Protein AF-0000000080180649 (afdb_homodimer)

Foldseek 3Di:
DWDWDDDDDFIWIWAADPQLWIWIDTVPDIDTGGNVRVVVVCVVCVVVVVVVVVVVVPPVVVPPPVVVPD/DWDWDDDDDFIWIWAADPQLWIWIDTVPDIDTGGNVRVVVVCVVCVVVVVVVVVVVVPPVPVPCPVVPPD

Sequence (140 aa):
MTTTIQINGAPIYVLDRDNGGVLIMQGSSHVRLSAAEVGALVSALSPRTRTNARILRYPQTKEINELESYMTTTIQINGAPIYVLDRDNGGVLIMQGSSHVRLSAAEVGALVSALSPRTRTNARILRYPQTKEINELESY

pLDDT: mean 77.79, std 24.89, range [27.41, 98.31]

Secondary structure (DSSP, 8-state):
-EEEE-SSSS-EEEEE-TTS-EEEEETTEEEEE-HHHHHHHHHHHHHHHHHHHHHHHS-S-----GGGG-/-EEEE-SSSS-EEEEE-TTS-EEEEETTEEEEE-HHHHHHHHHHHHHHHHHHHHHHHS-S-----TTTT-

Organism: NCBI:txid722731

Solvent-accessible surface area (backbone atoms only — not comparable to full-atom values): 8080 Å² total; per-residue (Å²): 102,76,47,79,49,70,87,68,85,71,52,33,39,38,33,58,39,96,79,56,16,37,38,40,34,34,85,93,22,48,42,83,32,48,35,70,47,48,40,52,49,40,65,70,46,51,71,51,34,53,55,43,51,54,51,64,66,56,60,82,67,76,67,75,68,62,68,68,71,112,103,76,48,79,49,68,87,68,83,69,52,34,39,40,34,58,41,95,78,55,16,37,40,40,34,34,86,93,23,47,42,82,33,50,35,70,46,48,39,53,48,40,62,70,46,52,69,51,34,52,54,42,51,53,49,64,67,57,60,80,69,80,62,72,63,67,64,68,72,111

Nearest PDB structures (foldseek):
  6ap4-assembly5_I  TM=7.515E-01  e=1.714E+00  Acinetobacter baumannii
  6ap4-assembly1_A  TM=7.663E-01  e=1.820E+00  Acinetobacter baumannii
  6ap4-assembly2_C  TM=7.738E-01  e=1.820E+00  Acinetobacter baumannii
  6ap4-assembly3_F  TM=7.682E-01  e=1.933E+00  Acinetobacter baumannii
  6ap4-assembly4_G  TM=7.651E-01  e=3.129E+00  Acinetobacter baumannii

Radius of gyration: 20.43 Å; Cα contacts (8 Å, |Δi|>4): 210; chains: 2; bounding box: 26×91×45 Å

Structure (mmCIF, N/CA/C/O backbone):
data_AF-0000000080180649-model_v1
#
loop_
_entity.id
_entity.type
_entity.pdbx_description
1 polymer 'Uncharacterized protein'
#
loop_
_atom_site.group_PDB
_atom_site.id
_atom_site.type_symbol
_atom_site.label_atom_id
_atom_site.label_alt_id
_atom_site.label_comp_id
_atom_site.label_asym_id
_atom_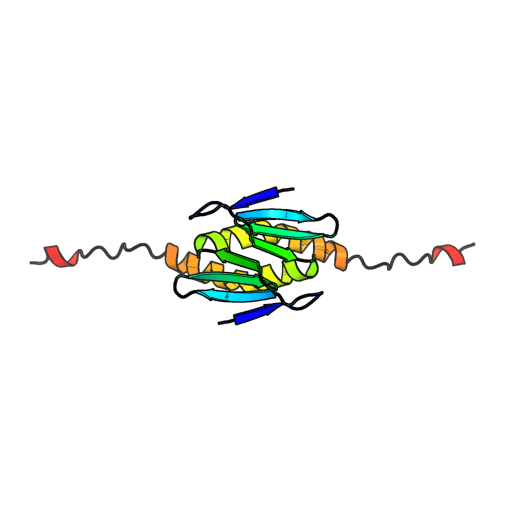site.label_entity_id
_atom_site.label_seq_id
_atom_site.pdbx_PDB_ins_code
_atom_site.Cartn_x
_atom_site.Cartn_y
_atom_site.Cartn_z
_atom_site.occupancy
_atom_site.B_iso_or_equiv
_atom_site.auth_seq_id
_atom_site.auth_comp_id
_atom_site.auth_asym_id
_atom_site.auth_atom_id
_atom_site.pdbx_PDB_model_num
ATOM 1 N N . MET A 1 1 ? -10.078 -11.727 3.416 1 86.69 1 MET A N 1
ATOM 2 C CA . MET A 1 1 ? -10.297 -10.75 4.48 1 86.69 1 MET A CA 1
ATOM 3 C C . MET A 1 1 ? -10.109 -9.328 3.965 1 86.69 1 MET A C 1
ATOM 5 O O . MET A 1 1 ? -9.273 -9.086 3.09 1 86.69 1 MET A O 1
ATOM 9 N N . THR A 1 2 ? -10.953 -8.391 4.383 1 94.19 2 THR A N 1
ATOM 10 C CA . THR A 1 2 ? -10.898 -6.996 3.955 1 94.19 2 THR A CA 1
ATOM 11 C C . THR A 1 2 ? -10.602 -6.078 5.137 1 94.19 2 THR A C 1
ATOM 13 O O . THR A 1 2 ? -11.219 -6.199 6.195 1 94.19 2 THR A O 1
ATOM 16 N N . THR A 1 3 ? -9.602 -5.258 5.078 1 96.31 3 THR A N 1
ATOM 17 C CA . THR A 1 3 ? -9.266 -4.215 6.043 1 96.31 3 THR A CA 1
ATOM 18 C C . THR A 1 3 ? -9.609 -2.834 5.488 1 96.31 3 THR A C 1
ATOM 20 O O . THR A 1 3 ? -9.336 -2.543 4.324 1 96.31 3 THR A O 1
ATOM 23 N N . THR A 1 4 ? -10.25 -1.956 6.285 1 97.31 4 THR A N 1
ATOM 24 C CA . THR A 1 4 ? -10.594 -0.6 5.875 1 97.31 4 THR A CA 1
ATOM 25 C C . THR A 1 4 ? -9.734 0.424 6.609 1 97.31 4 THR A C 1
ATOM 27 O O . THR A 1 4 ? -9.625 0.384 7.836 1 97.31 4 THR A O 1
ATOM 30 N N . ILE A 1 5 ? -9.07 1.247 5.883 1 95.81 5 ILE A N 1
ATOM 31 C CA . ILE A 1 5 ? -8.305 2.373 6.41 1 95.81 5 ILE A CA 1
ATOM 32 C C . ILE A 1 5 ? -9.031 3.68 6.098 1 95.81 5 ILE A C 1
ATOM 34 O O . ILE A 1 5 ? -9.195 4.047 4.93 1 95.81 5 ILE A O 1
ATOM 38 N N . GLN A 1 6 ? -9.562 4.254 7.047 1 94.31 6 GLN A N 1
ATOM 39 C CA . GLN A 1 6 ? -10.219 5.547 6.867 1 94.31 6 GLN A CA 1
ATOM 40 C C . GLN A 1 6 ? -9.75 6.551 7.918 1 94.31 6 GLN A C 1
ATOM 42 O O . GLN A 1 6 ? -10.203 6.516 9.062 1 94.31 6 GLN A O 1
ATOM 47 N N . ILE A 1 7 ? -8.836 7.344 7.621 1 88.5 7 ILE A N 1
ATOM 48 C CA . ILE A 1 7 ? -8.305 8.359 8.523 1 88.5 7 ILE A CA 1
ATOM 49 C C . ILE A 1 7 ? -8.672 9.75 8.008 1 88.5 7 ILE A C 1
ATOM 51 O O . ILE A 1 7 ? -9.227 10.57 8.742 1 88.5 7 ILE A O 1
ATOM 55 N N . ASN A 1 8 ? -8.297 9.961 6.664 1 78.88 8 ASN A N 1
ATOM 56 C CA . ASN A 1 8 ? -8.633 11.211 5.992 1 78.88 8 ASN A CA 1
ATOM 57 C C . ASN A 1 8 ? -9.211 10.961 4.602 1 78.88 8 ASN A C 1
ATOM 59 O O . ASN A 1 8 ? -8.695 10.133 3.848 1 78.88 8 ASN A O 1
ATOM 63 N N . GLY A 1 9 ? -10.266 11.57 4.359 1 84.88 9 GLY A N 1
ATOM 64 C CA . GLY A 1 9 ? -10.758 11.516 2.992 1 84.88 9 GLY A CA 1
ATOM 65 C C . GLY A 1 9 ? -11.453 10.211 2.656 1 84.88 9 GLY A C 1
ATOM 66 O O . GLY A 1 9 ? -12.172 9.648 3.484 1 84.88 9 GLY A O 1
ATOM 67 N N . ALA A 1 10 ? -11.258 9.68 1.456 1 91.31 10 ALA A N 1
ATOM 68 C CA . ALA A 1 10 ? -11.891 8.477 0.928 1 91.31 10 ALA A CA 1
ATOM 69 C C . ALA A 1 10 ? -11.336 7.223 1.594 1 91.31 10 ALA A C 1
ATOM 71 O O . ALA A 1 10 ? -10.125 7.129 1.84 1 91.31 10 ALA A O 1
ATOM 72 N N . PRO A 1 11 ? -12.211 6.352 1.945 1 96.75 11 PRO A N 1
ATOM 73 C CA . PRO A 1 11 ? -11.727 5.102 2.527 1 96.75 11 PRO A CA 1
ATOM 74 C C . PRO A 1 11 ? -10.805 4.332 1.583 1 96.75 11 PRO A C 1
ATOM 76 O O . PRO A 1 11 ? -10.984 4.375 0.364 1 96.75 11 PRO A O 1
ATOM 79 N N . ILE A 1 12 ? -9.781 3.686 2.16 1 97.5 12 ILE A N 1
ATOM 80 C CA . ILE A 1 12 ? -8.898 2.75 1.475 1 97.5 12 ILE A CA 1
ATOM 81 C C . ILE A 1 12 ? -9.203 1.324 1.923 1 97.5 12 ILE A C 1
ATOM 83 O O . ILE A 1 12 ? -9.242 1.039 3.123 1 97.5 12 ILE A O 1
ATOM 87 N N . TYR A 1 13 ? -9.477 0.429 0.951 1 98 13 TYR A N 1
ATOM 88 C CA . TYR A 1 13 ? -9.75 -0.973 1.241 1 98 13 TYR A CA 1
ATOM 89 C C . TYR A 1 13 ? -8.562 -1.853 0.871 1 98 13 TYR A C 1
ATOM 91 O O . TYR A 1 13 ? -7.98 -1.697 -0.204 1 98 13 TYR A O 1
ATOM 99 N N . VAL A 1 14 ? -8.25 -2.705 1.789 1 98 14 VAL A N 1
ATOM 100 C CA . VAL A 1 14 ? -7.223 -3.715 1.561 1 98 14 VAL A CA 1
ATOM 101 C C . VAL A 1 14 ? -7.855 -5.105 1.55 1 98 14 VAL A C 1
ATOM 103 O O . VAL A 1 14 ? -8.391 -5.559 2.564 1 98 14 VAL A O 1
ATOM 106 N N . LEU A 1 15 ? -7.82 -5.758 0.39 1 97.44 15 LEU A N 1
ATOM 107 C CA . LEU A 1 15 ? -8.453 -7.062 0.222 1 97.44 15 LEU A CA 1
ATOM 108 C C . LEU A 1 15 ? -7.402 -8.148 0.017 1 97.44 15 LEU A C 1
ATOM 110 O O . LEU A 1 15 ? -6.523 -8.016 -0.838 1 97.44 15 LEU A O 1
ATOM 114 N N . ASP A 1 16 ? -7.531 -9.234 0.737 1 94.56 16 ASP A N 1
ATOM 115 C CA . ASP A 1 16 ? -6.66 -10.383 0.521 1 94.56 16 ASP A CA 1
ATOM 116 C C . ASP A 1 16 ? -7.055 -11.141 -0.744 1 94.56 16 ASP A C 1
ATOM 118 O O . ASP A 1 16 ? -8.242 -11.32 -1.021 1 94.56 16 ASP A O 1
ATOM 122 N N . ARG A 1 17 ? -6.027 -11.516 -1.402 1 92.75 17 ARG A N 1
ATOM 123 C CA . ARG A 1 17 ? -6.25 -12.398 -2.539 1 92.75 17 ARG A CA 1
ATOM 124 C C . ARG A 1 17 ? -5.816 -13.828 -2.215 1 92.75 17 ARG A C 1
ATOM 126 O O . ARG A 1 17 ? -4.992 -14.039 -1.322 1 92.75 17 ARG A O 1
ATOM 133 N N . ASP A 1 18 ? -6.34 -14.805 -2.842 1 87.31 18 ASP A N 1
ATOM 134 C CA . ASP A 1 18 ? -6.133 -16.219 -2.549 1 87.31 18 ASP A CA 1
ATOM 135 C C . ASP A 1 18 ? -4.672 -16.609 -2.74 1 87.31 18 ASP A C 1
ATOM 137 O O . ASP A 1 18 ? -4.18 -17.531 -2.084 1 87.31 18 ASP A O 1
ATOM 141 N N . ASN A 1 19 ? -3.916 -15.914 -3.551 1 86.75 19 ASN A N 1
ATOM 142 C CA . ASN A 1 19 ? -2.537 -16.266 -3.883 1 86.75 19 ASN A CA 1
ATOM 143 C C . ASN A 1 19 ? -1.542 -15.492 -3.014 1 86.75 19 ASN A C 1
ATOM 145 O O . ASN A 1 19 ? -0.371 -15.367 -3.373 1 86.75 19 ASN A O 1
ATOM 149 N N . GLY A 1 20 ? -2.008 -14.859 -1.858 1 89.88 20 GLY A N 1
ATOM 150 C CA . GLY A 1 20 ? -1.123 -14.125 -0.967 1 89.88 20 GLY A CA 1
ATOM 151 C C . GLY A 1 20 ? -0.946 -12.672 -1.367 1 89.88 20 GLY A C 1
ATOM 152 O O . GLY A 1 20 ? -0.297 -11.898 -0.656 1 89.88 20 GLY A O 1
ATOM 153 N N . GLY A 1 21 ? -1.592 -12.359 -2.531 1 94.25 21 GLY A N 1
ATOM 154 C CA . GLY A 1 21 ? -1.569 -10.977 -2.975 1 94.25 21 GLY A CA 1
ATOM 155 C C . GLY A 1 21 ? -2.602 -10.109 -2.279 1 94.25 21 GLY A C 1
ATOM 156 O O . GLY A 1 21 ? -3.293 -10.57 -1.368 1 94.25 21 GLY A O 1
ATOM 157 N N . VAL A 1 22 ? -2.604 -8.914 -2.65 1 96.31 22 VAL A N 1
ATOM 158 C CA . VAL A 1 22 ? -3.521 -7.949 -2.053 1 96.31 22 VAL A CA 1
ATOM 159 C C . VAL A 1 22 ? -4.047 -7.004 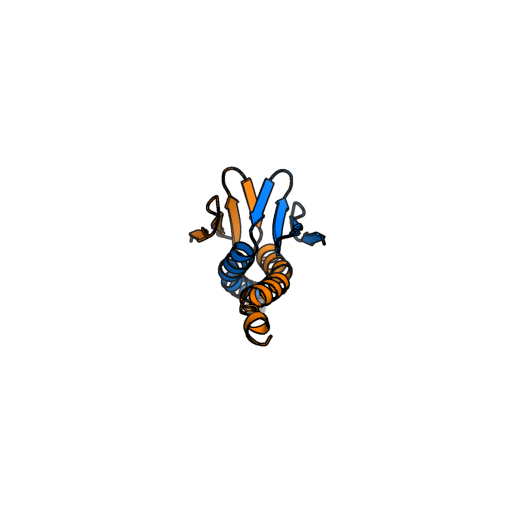-3.129 1 96.31 22 VAL A C 1
ATOM 161 O O . VAL A 1 22 ? -3.346 -6.707 -4.102 1 96.31 22 VAL A O 1
ATOM 164 N N . LEU A 1 23 ? -5.266 -6.656 -3.01 1 97.56 23 LEU A N 1
ATOM 165 C CA . LEU A 1 23 ? -5.855 -5.559 -3.766 1 97.56 23 LEU A CA 1
ATOM 166 C C . LEU A 1 23 ? -6.059 -4.336 -2.879 1 97.56 23 LEU A C 1
ATOM 168 O O . LEU A 1 23 ? -6.645 -4.438 -1.798 1 97.56 23 LEU A O 1
ATOM 172 N N . ILE A 1 24 ? -5.469 -3.197 -3.219 1 98.31 24 ILE A N 1
ATOM 173 C CA . ILE A 1 24 ? -5.691 -1.933 -2.527 1 98.31 24 ILE A CA 1
ATOM 174 C C . ILE A 1 24 ? -6.609 -1.041 -3.359 1 98.31 24 ILE A C 1
ATOM 176 O O . ILE A 1 24 ? -6.312 -0.743 -4.52 1 98.31 24 ILE A O 1
ATOM 180 N N . MET A 1 25 ? -7.695 -0.617 -2.785 1 98.19 25 MET A N 1
ATOM 181 C CA . MET A 1 25 ? -8.695 0.147 -3.525 1 98.19 25 MET A CA 1
ATOM 182 C C . MET A 1 25 ? -8.969 1.486 -2.848 1 98.19 25 MET A C 1
ATOM 184 O O . MET A 1 25 ? -9.047 1.562 -1.621 1 98.19 25 MET A O 1
ATOM 188 N N . GLN A 1 26 ? -9.109 2.49 -3.621 1 97.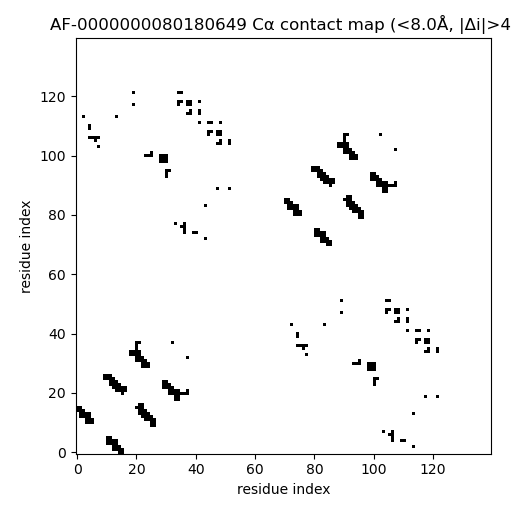25 26 GLN A N 1
ATOM 189 C CA . GLN A 1 26 ? -9.562 3.816 -3.211 1 97.25 26 GLN A CA 1
ATOM 190 C C . GLN A 1 26 ? -10.477 4.438 -4.266 1 97.25 26 GLN A C 1
ATOM 192 O O . GLN A 1 26 ? -10.031 4.766 -5.367 1 97.25 26 GLN A O 1
ATOM 197 N N . GLY A 1 27 ? -11.82 4.582 -3.875 1 95.5 27 GLY A N 1
ATOM 198 C CA . GLY A 1 27 ? -12.75 4.973 -4.918 1 95.5 27 GLY A CA 1
ATOM 199 C C . GLY A 1 27 ? -12.75 4.027 -6.105 1 95.5 27 GLY A C 1
ATOM 200 O O . GLY A 1 27 ? -12.922 2.816 -5.941 1 95.5 27 GLY A O 1
ATOM 201 N N . SER A 1 28 ? -12.516 4.512 -7.285 1 95.38 28 SER A N 1
ATOM 202 C CA . SER A 1 28 ? -12.5 3.707 -8.5 1 95.38 28 SER A CA 1
ATOM 203 C C . SER A 1 28 ? -11.094 3.219 -8.828 1 95.38 28 SER A C 1
ATOM 205 O O . 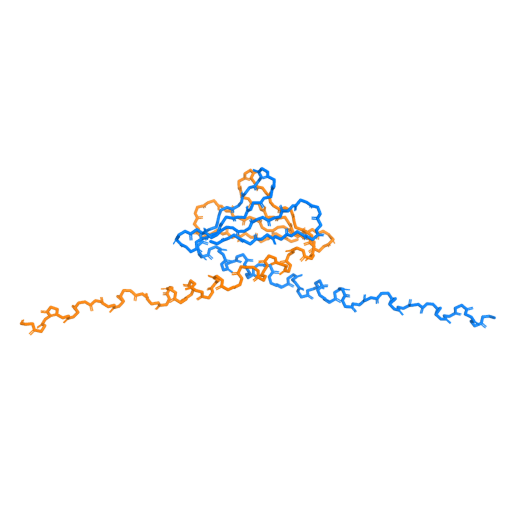SER A 1 28 ? -10.914 2.406 -9.742 1 95.38 28 SER A O 1
ATOM 207 N N . SER A 1 29 ? -10.07 3.602 -8.102 1 97.31 29 SER A N 1
ATOM 208 C CA . SER A 1 29 ? -8.68 3.225 -8.344 1 97.31 29 SER A CA 1
ATOM 209 C C . SER A 1 29 ? -8.289 1.997 -7.527 1 97.31 29 SER A C 1
ATOM 211 O O . SER A 1 29 ? -8.789 1.803 -6.414 1 97.31 29 SER A O 1
ATOM 213 N N . HIS A 1 30 ? -7.438 1.179 -8.125 1 97.12 30 HIS A N 1
ATOM 214 C CA . HIS A 1 30 ? -6.973 0.007 -7.395 1 97.12 30 HIS A CA 1
ATOM 215 C C . HIS A 1 30 ? -5.551 -0.368 -7.797 1 97.12 30 HIS A C 1
ATOM 217 O O . HIS A 1 30 ? -5.141 -0.122 -8.938 1 97.12 30 HIS A O 1
ATOM 223 N N . VAL A 1 31 ? -4.797 -0.909 -6.918 1 97.62 31 VAL A N 1
ATOM 224 C CA . VAL A 1 31 ? -3.463 -1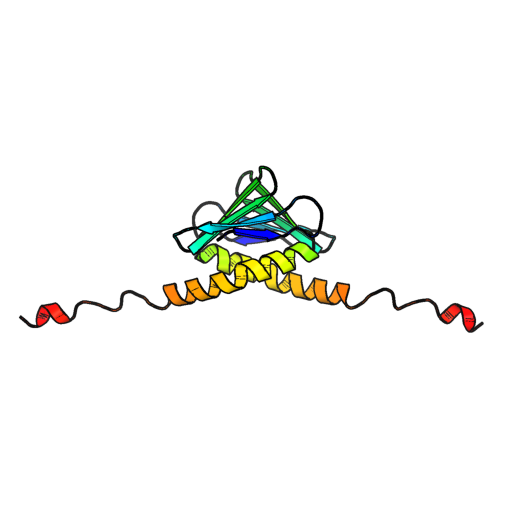.476 -7.098 1 97.62 31 VAL A CA 1
ATOM 225 C C . VAL A 1 31 ? -3.469 -2.949 -6.699 1 97.62 31 VAL A C 1
ATOM 227 O O . VAL A 1 31 ? -3.904 -3.299 -5.598 1 97.62 31 VAL A O 1
ATOM 230 N N . ARG A 1 32 ? -3.092 -3.771 -7.711 1 96.69 32 ARG A N 1
ATOM 231 C CA . ARG A 1 32 ? -3.049 -5.211 -7.477 1 96.69 32 ARG A CA 1
ATOM 232 C C . ARG A 1 32 ? -1.624 -5.676 -7.191 1 96.69 32 ARG A C 1
ATOM 234 O O . ARG A 1 32 ? -0.719 -5.449 -7.996 1 96.69 32 ARG A O 1
ATOM 241 N N . LEU A 1 33 ? -1.446 -6.332 -6.074 1 95.5 33 LEU A N 1
ATOM 242 C CA . LEU A 1 33 ? -0.121 -6.773 -5.652 1 95.5 33 LEU A CA 1
ATOM 243 C C . LEU A 1 33 ? -0.057 -8.297 -5.562 1 95.5 33 LEU A C 1
ATOM 245 O O . LEU A 1 33 ? -0.973 -8.93 -5.035 1 95.5 33 LEU A O 1
ATOM 249 N N . SER A 1 34 ? 0.977 -8.867 -6.078 1 93.62 34 SER A N 1
ATOM 250 C CA . SER A 1 34 ? 1.33 -10.242 -5.734 1 93.62 34 SER A CA 1
ATOM 251 C C . SER A 1 34 ? 1.874 -10.328 -4.312 1 93.62 34 SER A C 1
ATOM 253 O O . SER A 1 34 ? 2.162 -9.312 -3.686 1 93.62 34 SER A O 1
ATOM 255 N N . ALA A 1 35 ? 2.008 -11.508 -3.799 1 92.12 35 ALA A N 1
ATOM 256 C CA . ALA A 1 35 ? 2.549 -11.727 -2.459 1 92.12 35 ALA A CA 1
ATOM 257 C C . ALA A 1 35 ? 3.93 -11.094 -2.316 1 92.12 35 ALA A C 1
ATOM 259 O O . ALA A 1 35 ? 4.23 -10.461 -1.301 1 92.12 35 ALA A O 1
ATOM 260 N N . ALA A 1 36 ? 4.738 -11.242 -3.359 1 92.19 36 ALA A N 1
ATOM 261 C CA . ALA A 1 36 ? 6.094 -10.695 -3.338 1 92.19 36 ALA A CA 1
ATOM 262 C C . ALA A 1 36 ? 6.066 -9.172 -3.361 1 92.19 36 ALA A C 1
ATOM 264 O O . ALA A 1 36 ? 6.871 -8.523 -2.688 1 92.19 36 ALA A O 1
ATOM 265 N N . GLU A 1 37 ? 5.156 -8.648 -4.055 1 94.12 37 GLU A N 1
ATOM 266 C CA . GLU A 1 37 ? 5.047 -7.195 -4.176 1 94.12 37 GLU A CA 1
ATOM 267 C C . GLU A 1 37 ? 4.527 -6.57 -2.885 1 94.12 37 GLU A C 1
ATOM 269 O O . GLU A 1 37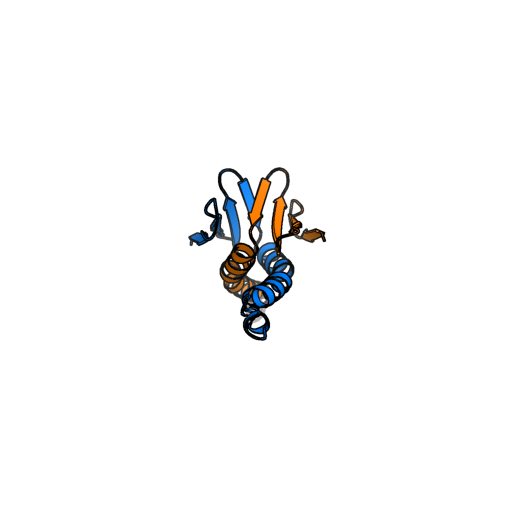 ? 4.867 -5.43 -2.561 1 94.12 37 GLU A O 1
ATOM 274 N N . VAL A 1 38 ? 3.701 -7.352 -2.109 1 95 38 VAL A N 1
ATOM 275 C CA . VAL A 1 38 ? 3.24 -6.879 -0.809 1 95 38 VAL A CA 1
ATOM 276 C C . VAL A 1 38 ? 4.441 -6.605 0.095 1 95 38 VAL A C 1
ATOM 278 O O . VAL A 1 38 ? 4.547 -5.527 0.686 1 95 38 VAL A O 1
ATOM 281 N N . GLY A 1 39 ? 5.359 -7.5 0.123 1 93.88 39 GLY A N 1
ATOM 282 C CA . GLY A 1 39 ? 6.555 -7.312 0.931 1 93.88 39 GLY A CA 1
ATOM 283 C C . GLY A 1 39 ? 7.41 -6.148 0.474 1 93.88 39 GLY A C 1
ATOM 284 O O . GLY A 1 39 ? 7.922 -5.383 1.297 1 93.88 39 GLY A O 1
ATOM 285 N N . ALA A 1 40 ? 7.539 -6.02 -0.835 1 95.31 40 ALA A N 1
ATOM 286 C CA . ALA A 1 40 ? 8.328 -4.93 -1.398 1 95.31 40 ALA A CA 1
ATOM 287 C C . ALA A 1 40 ? 7.699 -3.576 -1.088 1 95.31 40 ALA A C 1
ATOM 289 O O . ALA A 1 40 ? 8.406 -2.607 -0.796 1 95.31 40 ALA A O 1
ATOM 290 N N . LEU A 1 41 ? 6.328 -3.518 -1.13 1 96.31 41 LEU A N 1
ATOM 291 C CA . LEU A 1 41 ? 5.641 -2.27 -0.82 1 96.31 41 LEU A CA 1
ATOM 292 C C . LEU A 1 41 ? 5.809 -1.904 0.65 1 96.31 41 LEU A C 1
ATOM 294 O O . LEU A 1 41 ? 6.074 -0.745 0.979 1 96.31 41 LEU A O 1
ATOM 298 N N . VAL A 1 42 ? 5.691 -2.881 1.556 1 95 42 VAL A N 1
ATOM 299 C CA . VAL A 1 42 ? 5.895 -2.641 2.98 1 95 42 VAL A CA 1
ATOM 300 C C . VAL A 1 42 ? 7.309 -2.109 3.217 1 95 42 VAL A C 1
ATOM 302 O O . VAL A 1 42 ? 7.496 -1.137 3.951 1 95 42 VAL A O 1
ATOM 305 N N . SER A 1 43 ? 8.258 -2.658 2.535 1 93.88 43 SER A N 1
ATOM 306 C CA . SER A 1 43 ? 9.641 -2.223 2.672 1 93.88 43 SER A CA 1
ATOM 307 C C . SER A 1 43 ? 9.828 -0.793 2.172 1 93.88 43 SER A C 1
ATOM 309 O O . SER A 1 43 ? 10.609 -0.027 2.736 1 93.88 43 SER A O 1
ATOM 311 N N . ALA A 1 44 ? 9.117 -0.449 1.139 1 95.19 44 ALA A N 1
ATOM 312 C CA . ALA A 1 44 ? 9.227 0.881 0.543 1 95.19 44 ALA A CA 1
ATOM 313 C C . ALA A 1 44 ? 8.562 1.933 1.43 1 95.19 44 ALA A C 1
ATOM 315 O O . ALA A 1 44 ? 9.016 3.08 1.482 1 95.19 44 ALA A O 1
ATOM 316 N N . LEU A 1 45 ? 7.527 1.519 2.184 1 95.19 45 LEU A N 1
ATOM 317 C CA . LEU A 1 45 ? 6.727 2.475 2.938 1 95.19 45 LEU A CA 1
ATOM 318 C C . LEU A 1 45 ? 7.234 2.602 4.371 1 95.19 45 LEU A C 1
ATOM 320 O O . LEU A 1 45 ? 7.078 3.652 4.996 1 95.19 45 LEU A O 1
ATOM 324 N N . SER A 1 46 ? 7.852 1.59 4.898 1 92.69 46 SER A N 1
ATOM 325 C CA . SER A 1 46 ? 8.18 1.478 6.316 1 92.69 46 SER A CA 1
ATOM 326 C C . SER A 1 46 ? 9.047 2.643 6.777 1 92.69 46 SER A C 1
ATOM 328 O O . SER A 1 46 ? 8.805 3.225 7.836 1 92.69 46 SER A O 1
ATOM 330 N N . PRO A 1 47 ? 10.039 3.053 6.031 1 88.31 47 PRO A N 1
ATOM 331 C CA . PRO A 1 47 ? 10.867 4.172 6.488 1 88.31 47 PRO A CA 1
ATOM 332 C C . PRO A 1 47 ? 10.086 5.477 6.602 1 88.31 47 PRO A C 1
ATOM 334 O O . PRO A 1 47 ? 10.492 6.391 7.324 1 88.31 47 PRO A O 1
ATOM 337 N N . ARG A 1 48 ? 8.977 5.531 5.957 1 84.69 48 ARG A N 1
ATOM 338 C CA . ARG A 1 48 ? 8.188 6.758 5.879 1 84.69 48 ARG A CA 1
ATOM 339 C C . ARG A 1 48 ? 7.273 6.898 7.09 1 84.69 48 ARG A C 1
ATOM 341 O O . ARG A 1 48 ? 6.746 7.98 7.355 1 84.69 48 ARG A O 1
ATOM 348 N N . THR A 1 49 ? 7 5.711 7.652 1 82.81 49 THR A N 1
ATOM 349 C CA . THR A 1 49 ? 6.145 5.742 8.828 1 82.81 49 THR A CA 1
ATOM 350 C C . THR A 1 49 ? 6.898 6.305 10.031 1 82.81 49 THR A C 1
ATOM 352 O O . THR A 1 49 ? 6.285 6.785 10.984 1 82.81 49 THR A O 1
ATOM 355 N N . ARG A 1 50 ? 8.094 6.059 10.062 1 66.5 50 ARG A N 1
ATOM 356 C CA . ARG A 1 50 ? 8.93 6.512 11.172 1 66.5 50 ARG A CA 1
ATOM 357 C C . ARG A 1 50 ? 9.094 8.023 11.148 1 66.5 50 ARG A C 1
ATO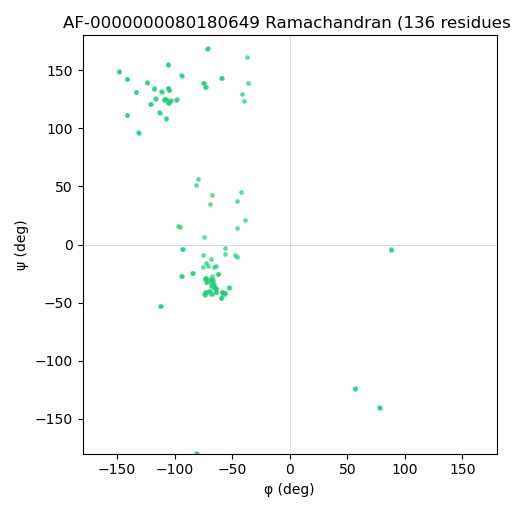M 359 O O . ARG A 1 50 ? 9.109 8.672 12.195 1 66.5 50 ARG A O 1
ATOM 366 N N . THR A 1 51 ? 9.242 8.422 9.953 1 56.44 51 THR A N 1
ATOM 367 C CA . THR A 1 51 ? 9.461 9.867 9.859 1 56.44 51 THR A CA 1
ATOM 368 C C . THR A 1 51 ? 8.227 10.625 10.344 1 56.44 51 THR A C 1
ATOM 370 O O . THR A 1 51 ? 8.352 11.641 11.031 1 56.44 51 THR A O 1
ATOM 373 N N . ASN A 1 52 ? 7.105 10.016 9.961 1 51.81 52 ASN A N 1
ATOM 374 C CA . ASN A 1 52 ? 5.898 10.742 10.344 1 51.81 52 ASN A CA 1
ATOM 375 C C . ASN A 1 52 ? 5.621 10.617 11.844 1 51.81 52 ASN A C 1
ATOM 377 O O . ASN A 1 52 ? 5.086 11.539 12.453 1 51.81 52 ASN A O 1
ATOM 381 N N . ALA A 1 53 ? 5.789 9.406 12.344 1 48.03 53 ALA A N 1
ATOM 382 C CA . ALA A 1 53 ? 5.633 9.297 13.789 1 48.03 53 ALA A CA 1
ATOM 383 C C . ALA A 1 53 ? 6.504 10.312 14.516 1 48.03 53 ALA A C 1
ATOM 385 O O . ALA A 1 53 ? 6.094 10.883 15.531 1 48.03 53 ALA A O 1
ATOM 386 N N . ARG A 1 54 ? 7.613 10.445 13.898 1 46 54 ARG A N 1
ATOM 387 C CA . ARG A 1 54 ? 8.453 11.438 14.57 1 46 54 ARG A CA 1
ATOM 388 C C . ARG A 1 54 ? 7.836 12.828 14.492 1 46 54 ARG A C 1
ATOM 390 O O . ARG A 1 54 ? 7.961 13.617 15.422 1 46 54 ARG A O 1
ATOM 397 N N . ILE A 1 55 ? 7.172 13.008 13.352 1 44.84 55 ILE A N 1
ATOM 398 C CA . ILE A 1 55 ? 6.617 14.352 13.234 1 44.84 55 ILE A CA 1
ATOM 399 C C . ILE A 1 55 ? 5.414 14.5 14.164 1 44.84 55 ILE A C 1
ATOM 401 O O . ILE A 1 55 ? 5.223 15.555 14.773 1 44.84 55 ILE A O 1
ATOM 405 N N . LEU A 1 56 ? 4.609 13.422 14.188 1 45.66 56 LEU A N 1
ATOM 406 C CA . LEU A 1 56 ? 3.43 13.57 15.031 1 45.66 56 LEU A CA 1
ATOM 407 C C . LEU A 1 56 ? 3.82 13.664 16.5 1 45.66 56 LEU A C 1
ATOM 409 O O . LEU A 1 56 ? 3.072 14.219 17.312 1 45.66 56 LEU A O 1
ATOM 413 N N . ARG A 1 57 ? 4.891 13.031 16.828 1 40.78 57 ARG A N 1
ATOM 414 C CA . ARG A 1 57 ? 5.246 13.133 18.234 1 40.78 57 ARG A CA 1
ATOM 415 C C . ARG A 1 57 ? 5.672 14.555 18.594 1 40.78 57 ARG A C 1
ATOM 417 O O . ARG A 1 57 ? 5.781 14.891 19.781 1 40.78 57 ARG A O 1
ATOM 424 N N . TYR A 1 58 ? 6.258 15.266 17.625 1 38.78 58 TYR A N 1
ATOM 425 C CA . TYR A 1 58 ? 6.621 16.594 18.125 1 38.78 58 TYR A CA 1
ATOM 426 C C . TYR A 1 58 ? 5.41 17.516 18.141 1 38.78 58 TYR A C 1
ATOM 428 O O . TYR A 1 58 ? 4.996 18.031 17.109 1 38.78 58 TYR A O 1
ATOM 436 N N . PRO A 1 59 ? 4.258 17.281 18.766 1 36.62 59 PRO A N 1
ATOM 437 C CA . PRO A 1 59 ? 3.287 18.344 19 1 36.62 59 PRO A CA 1
ATOM 438 C C . PRO A 1 59 ? 3.949 19.688 19.312 1 36.62 59 PRO A C 1
ATOM 440 O O . PRO A 1 59 ? 5.102 19.734 19.75 1 36.62 59 PRO A O 1
ATOM 443 N N . GLN A 1 60 ? 3.393 20.891 18.719 1 38.59 60 GLN A N 1
ATOM 444 C CA . GLN A 1 60 ? 3.594 22.312 19.016 1 38.59 60 GLN A CA 1
ATOM 445 C C . GLN A 1 60 ? 3.709 22.547 20.516 1 38.59 60 GLN A C 1
ATOM 447 O O . GLN A 1 60 ? 2.719 22.875 21.172 1 38.59 60 GLN A O 1
ATOM 452 N N . THR A 1 61 ? 4.02 21.672 21.328 1 36.66 61 THR A N 1
ATOM 453 C CA . THR A 1 61 ? 4.141 22.188 22.688 1 36.66 61 THR A CA 1
ATOM 454 C C . THR A 1 61 ? 5.145 23.344 22.734 1 36.66 61 THR A C 1
ATOM 456 O O . THR A 1 61 ? 5.512 23.797 23.812 1 36.66 61 THR A O 1
ATOM 459 N N . LYS A 1 62 ? 5.816 23.719 21.656 1 37.59 62 LYS A N 1
ATOM 460 C CA . LYS A 1 62 ? 6.559 24.938 21.938 1 37.59 62 LYS A CA 1
ATOM 461 C C . LYS A 1 62 ? 5.613 26.109 22.156 1 37.59 62 LYS A C 1
ATOM 463 O O . LYS A 1 62 ? 5.113 26.703 21.203 1 37.59 62 LYS A O 1
ATOM 468 N N . GLU A 1 63 ? 4.441 26.047 22.891 1 35.81 63 GLU A N 1
ATOM 469 C CA . GLU A 1 63 ? 3.859 27.281 23.406 1 35.81 63 GLU A CA 1
ATOM 470 C C . GLU A 1 63 ? 4.938 28.219 23.922 1 35.81 63 GLU A C 1
ATOM 472 O O . GLU A 1 63 ? 5.938 27.781 24.5 1 35.81 63 GLU A O 1
ATOM 477 N N . ILE A 1 64 ? 4.957 29.516 23.344 1 34.72 64 ILE A N 1
ATOM 478 C CA . ILE A 1 64 ? 5.5 30.859 23.547 1 34.72 64 ILE A CA 1
ATOM 479 C C . ILE A 1 64 ? 5.387 31.234 25.016 1 34.72 64 ILE A C 1
ATOM 481 O O . ILE A 1 64 ? 4.281 31.438 25.531 1 34.72 64 ILE A O 1
ATOM 485 N N . ASN A 1 65 ? 5.695 30.469 25.922 1 34.75 65 ASN A N 1
ATOM 486 C CA . ASN A 1 65 ? 5.828 31.078 27.234 1 34.75 65 ASN A CA 1
ATOM 487 C C . ASN A 1 65 ? 6.641 32.375 27.172 1 34.75 65 ASN A C 1
ATOM 489 O O . ASN A 1 65 ? 6.906 32.969 28.203 1 34.75 65 ASN A O 1
ATOM 493 N N . GLU A 1 66 ? 7.293 32.656 26.016 1 35.97 66 GLU A N 1
ATOM 494 C CA . GLU A 1 66 ? 8.062 33.906 26.156 1 35.97 66 GLU A CA 1
ATOM 495 C C . GLU A 1 66 ? 7.148 35.125 26.297 1 35.97 66 GLU A C 1
ATOM 497 O O . GLU A 1 66 ? 7.59 36.188 26.734 1 35.97 66 GLU A O 1
ATOM 502 N N . LEU A 1 67 ? 5.91 35.094 25.766 1 36.06 67 LEU A N 1
ATOM 503 C CA . LEU A 1 67 ? 5.434 36.469 25.797 1 36.06 67 LEU A CA 1
ATOM 504 C C . LEU A 1 67 ? 5.141 36.906 27.219 1 36.06 67 LEU A C 1
ATOM 506 O O . LEU A 1 67 ? 4.832 38.094 27.453 1 36.06 67 LEU A O 1
ATOM 510 N N . GLU A 1 68 ? 4.957 36.031 28.234 1 33.44 68 GLU A N 1
ATOM 511 C CA . GLU A 1 68 ? 4.68 36.812 29.422 1 33.44 68 GLU A CA 1
ATOM 512 C C . GLU A 1 68 ? 5.949 37.469 29.953 1 33.44 68 GLU A C 1
ATOM 514 O O . GLU A 1 68 ? 5.93 38.125 31.016 1 33.44 68 GLU A O 1
ATOM 519 N N . SER A 1 69 ? 7.07 37.344 29.203 1 31.95 69 SER A N 1
ATOM 520 C CA . SER A 1 69 ? 8.094 38.031 30 1 31.95 69 SER A CA 1
ATOM 521 C C . SER A 1 69 ? 7.895 39.531 29.969 1 31.95 69 SER A C 1
ATOM 523 O O . SER A 1 69 ? 8.422 40.25 30.828 1 31.95 69 SER A O 1
ATOM 525 N N . TYR A 1 70 ? 7.078 40.188 29.016 1 27.78 70 TYR A N 1
ATOM 526 C CA . TYR A 1 70 ? 7.172 41.594 29.297 1 27.78 70 TYR A CA 1
ATOM 527 C C . TYR A 1 70 ? 6.215 42 30.422 1 27.78 70 TYR A C 1
ATOM 529 O O . TYR A 1 70 ? 5.148 41.406 30.578 1 27.78 70 TYR A O 1
ATOM 537 N N . MET B 1 1 ? 10.867 11.758 -3.686 1 86.94 1 MET B N 1
ATOM 538 C CA . MET B 1 1 ? 11.586 10.547 -4.062 1 86.94 1 MET B CA 1
ATOM 539 C C . MET B 1 1 ? 10.633 9.492 -4.605 1 86.94 1 MET B C 1
ATOM 541 O O . MET B 1 1 ? 9.484 9.398 -4.152 1 86.94 1 MET B O 1
ATOM 545 N N . THR B 1 2 ? 11.023 8.758 -5.652 1 94.44 2 THR B N 1
ATOM 546 C CA . THR B 1 2 ? 10.203 7.73 -6.281 1 94.44 2 THR B CA 1
ATOM 547 C C . THR B 1 2 ? 10.859 6.359 -6.145 1 94.44 2 THR B C 1
ATOM 549 O O . THR B 1 2 ? 12.047 6.207 -6.422 1 94.44 2 THR B O 1
ATOM 552 N N . THR B 1 3 ? 10.188 5.379 -5.621 1 96.31 3 THR B N 1
ATOM 553 C CA . THR B 1 3 ? 10.602 3.982 -5.551 1 96.31 3 THR B CA 1
ATOM 554 C C . THR B 1 3 ? 9.828 3.133 -6.551 1 96.31 3 THR B C 1
ATOM 556 O O . THR B 1 3 ? 8.609 3.277 -6.68 1 96.31 3 THR B O 1
ATOM 559 N N . THR B 1 4 ? 10.492 2.258 -7.297 1 97.38 4 THR B N 1
ATOM 560 C CA . THR B 1 4 ? 9.844 1.374 -8.258 1 97.38 4 THR B CA 1
ATOM 561 C C . THR B 1 4 ? 9.875 -0.071 -7.77 1 97.38 4 THR B C 1
ATOM 563 O O . THR B 1 4 ? 10.93 -0.583 -7.395 1 97.38 4 THR B O 1
ATOM 566 N N . ILE B 1 5 ? 8.75 -0.693 -7.688 1 95.75 5 ILE B N 1
ATOM 567 C CA . ILE B 1 5 ? 8.602 -2.109 -7.375 1 95.75 5 ILE B CA 1
ATOM 568 C C . ILE B 1 5 ? 8.188 -2.875 -8.633 1 95.75 5 ILE B C 1
ATOM 570 O O . ILE B 1 5 ? 7.105 -2.645 -9.18 1 95.75 5 ILE B O 1
ATOM 574 N N . GLN B 1 6 ? 9.023 -3.607 -9.125 1 94.38 6 GLN B N 1
ATOM 575 C CA . GLN B 1 6 ? 8.703 -4.441 -10.273 1 94.38 6 GLN B CA 1
ATOM 576 C C . GLN B 1 6 ? 9.156 -5.879 -10.055 1 94.38 6 GLN B C 1
ATOM 578 O O . GLN B 1 6 ? 10.344 -6.188 -10.188 1 94.38 6 GLN B O 1
ATOM 583 N N . ILE B 1 7 ? 8.336 -6.711 -9.656 1 88.5 7 ILE B N 1
ATOM 584 C CA . ILE B 1 7 ? 8.633 -8.117 -9.43 1 88.5 7 ILE B CA 1
ATOM 585 C C . ILE B 1 7 ? 7.887 -8.977 -10.445 1 88.5 7 ILE B C 1
ATOM 587 O O . ILE B 1 7 ? 8.492 -9.82 -11.117 1 88.5 7 ILE B O 1
ATOM 591 N N . ASN B 1 8 ? 6.512 -8.711 -10.484 1 79.31 8 ASN B N 1
ATOM 592 C CA . ASN B 1 8 ? 5.664 -9.398 -11.453 1 79.31 8 ASN B CA 1
ATOM 593 C C . ASN B 1 8 ? 4.719 -8.43 -12.156 1 79.31 8 ASN B C 1
ATOM 595 O O . ASN B 1 8 ? 4.117 -7.562 -11.523 1 79.31 8 ASN B O 1
ATOM 599 N N . GLY B 1 9 ? 4.699 -8.531 -13.375 1 84.62 9 GLY B N 1
ATOM 600 C CA . GLY B 1 9 ? 3.689 -7.773 -14.094 1 84.62 9 GLY B CA 1
ATOM 601 C C . GLY B 1 9 ? 4.035 -6.305 -14.234 1 84.62 9 GLY B C 1
ATOM 602 O O . GLY B 1 9 ? 5.191 -5.953 -14.477 1 84.62 9 GLY B O 1
ATOM 603 N N . ALA B 1 10 ? 3.082 -5.41 -14.086 1 91.19 10 ALA B N 1
ATOM 604 C CA . ALA B 1 10 ? 3.209 -3.965 -14.258 1 91.19 10 ALA B CA 1
ATOM 605 C C . ALA B 1 10 ? 3.975 -3.336 -13.102 1 91.19 10 ALA B C 1
ATOM 607 O O . ALA B 1 10 ? 3.787 -3.719 -11.945 1 91.19 10 ALA B O 1
ATOM 608 N N . PRO B 1 11 ? 4.867 -2.469 -13.438 1 96.81 11 PRO B N 1
ATOM 609 C CA . PRO B 1 11 ? 5.582 -1.785 -12.359 1 96.81 11 PRO B CA 1
ATOM 610 C C . PRO B 1 11 ? 4.648 -1.011 -11.43 1 96.81 11 PRO B C 1
ATOM 612 O O . PRO B 1 11 ? 3.625 -0.486 -11.875 1 96.81 11 PRO B O 1
ATOM 615 N N . ILE B 1 12 ? 4.977 -1.004 -10.133 1 97.5 12 ILE B N 1
ATOM 616 C CA . ILE B 1 12 ? 4.336 -0.186 -9.102 1 97.5 12 ILE B CA 1
ATOM 617 C C . ILE B 1 12 ? 5.273 0.946 -8.688 1 97.5 12 ILE B C 1
ATOM 619 O O . ILE B 1 12 ? 6.434 0.706 -8.344 1 97.5 12 ILE B O 1
ATOM 623 N N . TYR B 1 13 ? 4.781 2.203 -8.781 1 98 13 TYR B N 1
ATOM 624 C CA . TYR B 1 13 ? 5.559 3.371 -8.375 1 98 13 TYR B CA 1
ATOM 625 C C . TYR B 1 13 ? 5.07 3.92 -7.043 1 98 13 TYR B C 1
ATOM 627 O O . TYR B 1 13 ? 3.865 4.062 -6.828 1 98 13 TYR B O 1
ATOM 635 N N . VAL B 1 14 ? 6.016 4.168 -6.195 1 98 14 VAL B N 1
ATOM 636 C CA . VAL B 1 14 ? 5.746 4.816 -4.918 1 98 14 VAL B CA 1
ATOM 637 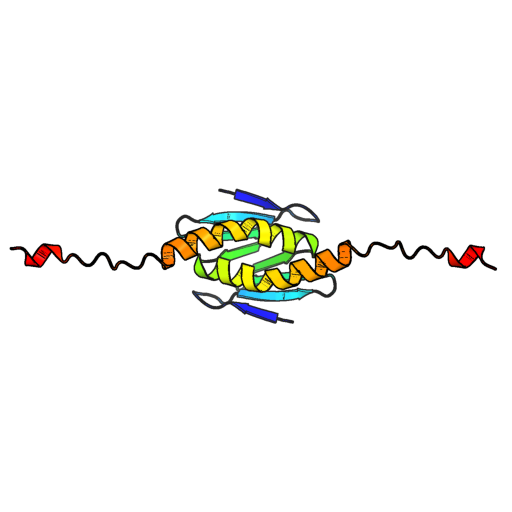C C . VAL B 1 14 ? 6.387 6.203 -4.895 1 98 14 VAL B C 1
ATOM 639 O O . VAL B 1 14 ? 7.613 6.328 -4.953 1 98 14 VAL B O 1
ATOM 642 N N . LEU B 1 15 ? 5.555 7.246 -4.863 1 97.38 15 LEU B N 1
ATOM 643 C CA . LEU B 1 15 ? 6.027 8.625 -4.914 1 97.38 15 LEU B CA 1
ATOM 644 C C . LEU B 1 15 ? 5.801 9.32 -3.576 1 97.38 15 LEU B C 1
ATOM 646 O O . LEU B 1 15 ? 4.688 9.312 -3.045 1 97.38 15 LEU B O 1
ATOM 650 N N . ASP B 1 16 ? 6.812 9.977 -3.057 1 94.62 16 ASP B N 1
ATOM 651 C CA . ASP B 1 16 ? 6.656 10.789 -1.854 1 94.62 16 ASP B CA 1
ATOM 652 C C . ASP B 1 16 ? 5.918 12.086 -2.162 1 94.62 16 ASP B C 1
ATOM 654 O O . ASP B 1 16 ? 6.16 12.711 -3.197 1 94.62 16 ASP B O 1
ATOM 658 N N . ARG B 1 17 ? 5.074 12.383 -1.249 1 92.81 17 ARG B N 1
ATOM 659 C CA . ARG B 1 17 ? 4.426 13.688 -1.326 1 92.81 17 ARG B CA 1
ATOM 660 C C . ARG B 1 17 ? 4.984 14.641 -0.277 1 92.81 17 ARG B C 1
ATOM 662 O O . ARG B 1 17 ? 5.531 14.203 0.739 1 92.81 17 ARG B O 1
ATOM 669 N N . ASP B 1 18 ? 4.938 15.883 -0.463 1 87.19 18 ASP B N 1
ATOM 670 C CA . ASP B 1 18 ? 5.551 16.906 0.373 1 87.19 18 ASP B CA 1
ATOM 671 C C . ASP B 1 18 ? 4.965 16.891 1.782 1 87.19 18 ASP B C 1
ATOM 673 O O . ASP B 1 18 ? 5.637 17.281 2.744 1 87.19 18 ASP B O 1
ATOM 677 N N . ASN B 1 19 ? 3.773 16.422 1.971 1 86.94 19 ASN B N 1
ATOM 678 C CA . ASN B 1 19 ? 3.078 16.438 3.254 1 86.94 19 ASN B CA 1
ATOM 679 C C . ASN B 1 19 ? 3.254 15.117 4.008 1 86.94 19 ASN B C 1
ATOM 681 O O . ASN B 1 19 ? 2.467 14.805 4.902 1 86.94 19 ASN B O 1
ATOM 685 N N . GLY B 1 20 ? 4.254 14.227 3.598 1 89.88 20 GLY B N 1
ATOM 686 C CA . GLY B 1 20 ? 4.492 12.961 4.27 1 89.88 20 GLY B CA 1
ATOM 687 C C . GLY B 1 20 ? 3.637 11.828 3.727 1 89.88 20 GLY B C 1
ATOM 688 O O . GLY B 1 20 ? 3.807 10.672 4.121 1 89.88 20 GLY B O 1
ATOM 689 N N . GLY B 1 21 ? 2.729 12.242 2.775 1 94.31 21 GLY B N 1
ATOM 690 C CA . GLY B 1 21 ? 1.912 11.234 2.119 1 94.31 21 GLY B CA 1
ATOM 691 C C . GLY B 1 21 ? 2.637 10.516 0.993 1 94.31 21 GLY B C 1
ATOM 692 O O . GLY B 1 21 ? 3.826 10.75 0.77 1 94.31 21 GLY B O 1
ATOM 693 N N . VAL B 1 22 ? 1.949 9.641 0.411 1 96.38 22 VAL B N 1
ATOM 694 C CA . VAL B 1 22 ? 2.516 8.844 -0.671 1 96.38 22 VAL B CA 1
ATOM 695 C C . VAL B 1 22 ? 1.469 8.633 -1.763 1 96.38 22 VAL B C 1
ATOM 697 O O . VAL B 1 22 ? 0.27 8.57 -1.478 1 96.38 22 VAL B O 1
ATOM 700 N N . LEU B 1 23 ? 1.9 8.664 -2.961 1 97.69 23 LEU B N 1
ATOM 701 C CA . LEU B 1 23 ? 1.112 8.219 -4.105 1 97.69 23 LEU B CA 1
ATOM 702 C C . LEU B 1 23 ? 1.599 6.867 -4.613 1 97.69 23 LEU B C 1
ATOM 704 O O . LEU B 1 23 ? 2.791 6.688 -4.871 1 97.69 23 LEU B O 1
ATOM 708 N N . ILE B 1 24 ? 0.731 5.844 -4.641 1 98.31 24 ILE B N 1
ATOM 709 C CA . ILE B 1 24 ? 1.041 4.539 -5.219 1 98.31 24 ILE B CA 1
ATOM 710 C C . ILE B 1 24 ? 0.37 4.406 -6.582 1 98.31 24 ILE B C 1
ATOM 712 O O . ILE B 1 24 ? -0.85 4.551 -6.699 1 98.31 24 ILE B O 1
ATOM 716 N N . MET B 1 25 ? 1.159 4.125 -7.586 1 98.19 25 MET B N 1
ATOM 717 C CA . MET B 1 25 ? 0.637 4.082 -8.945 1 98.19 25 MET B CA 1
ATOM 718 C C . MET B 1 25 ? 0.925 2.73 -9.602 1 98.19 25 MET B C 1
ATOM 720 O O . MET B 1 25 ? 2.012 2.176 -9.43 1 98.19 25 MET B O 1
ATOM 724 N N . GLN B 1 26 ? -0.015 2.223 -10.312 1 97.25 26 GLN B N 1
ATOM 725 C CA . GLN B 1 26 ? 0.106 1.046 -11.164 1 97.25 26 GLN B CA 1
ATOM 726 C C . GLN B 1 26 ? -0.685 1.223 -12.461 1 97.25 26 GLN B C 1
ATOM 728 O O . GLN B 1 26 ? -1.917 1.263 -12.438 1 97.25 26 GLN B O 1
ATOM 733 N N . GLY B 1 27 ? 0.098 1.349 -13.609 1 95.5 27 GLY B N 1
ATOM 734 C CA . GLY B 1 27 ? -0.605 1.723 -14.828 1 95.5 27 GLY B CA 1
ATOM 735 C C . GLY B 1 27 ? -1.373 3.025 -14.695 1 95.5 27 GLY B C 1
ATOM 736 O O . GLY B 1 27 ? -0.807 4.047 -14.305 1 95.5 27 GLY B O 1
ATOM 737 N N . SER B 1 28 ? -2.648 3.029 -14.938 1 95.44 28 SER B N 1
ATOM 738 C CA . SER B 1 28 ? -3.49 4.219 -14.859 1 95.44 28 SER B CA 1
ATOM 739 C C . SER B 1 28 ? -4.137 4.355 -13.492 1 95.44 28 SER B C 1
ATOM 741 O O . SER B 1 28 ? -4.766 5.371 -13.188 1 95.44 28 SER B O 1
ATOM 743 N N . SER B 1 29 ? -3.971 3.418 -12.578 1 97.31 29 SER B N 1
ATOM 744 C CA . SER B 1 29 ? -4.566 3.434 -11.25 1 97.31 29 SER B CA 1
ATOM 745 C C . SER B 1 29 ? -3.613 4.031 -10.219 1 97.31 29 SER B C 1
ATOM 747 O O . SER B 1 29 ? -2.395 3.891 -10.344 1 97.31 29 SER B O 1
ATOM 749 N N . HIS B 1 30 ? -4.223 4.719 -9.266 1 97.12 30 HIS B N 1
ATOM 750 C CA . HIS B 1 30 ? -3.387 5.277 -8.211 1 97.12 30 HIS B CA 1
ATOM 751 C C . HIS B 1 30 ? -4.141 5.332 -6.883 1 97.12 30 HIS B C 1
ATOM 753 O O . HIS B 1 30 ? -5.367 5.445 -6.867 1 97.12 30 HIS B O 1
ATOM 759 N N . VAL B 1 31 ? -3.463 5.211 -5.789 1 97.56 31 VAL B N 1
ATOM 760 C CA . VAL B 1 31 ? -3.932 5.371 -4.418 1 97.56 31 VAL B CA 1
ATOM 761 C C . VAL B 1 31 ? -3.129 6.465 -3.719 1 97.56 31 VAL B C 1
ATOM 763 O O . VAL B 1 31 ? -1.896 6.43 -3.713 1 97.56 31 VAL B O 1
ATOM 766 N N . ARG B 1 32 ? -3.904 7.492 -3.26 1 96.81 32 ARG B N 1
ATOM 767 C CA . ARG B 1 32 ? -3.277 8.609 -2.564 1 96.81 32 ARG B CA 1
ATOM 768 C C . ARG B 1 32 ? -3.391 8.445 -1.052 1 96.81 32 ARG B C 1
ATOM 770 O O . ARG B 1 32 ? -4.492 8.312 -0.518 1 96.81 32 ARG B O 1
ATOM 777 N N . LEU B 1 33 ? -2.266 8.484 -0.382 1 95.56 33 LEU B N 1
ATOM 778 C CA . LEU B 1 33 ? -2.23 8.281 1.062 1 95.56 33 LEU B CA 1
ATOM 779 C C . LEU B 1 33 ? -1.71 9.531 1.773 1 95.56 33 LEU B C 1
ATOM 781 O O . LEU B 1 33 ? -0.718 10.125 1.346 1 95.56 33 LEU B O 1
ATOM 785 N N . SER B 1 34 ? -2.369 9.93 2.814 1 93.62 34 SER B N 1
ATOM 786 C CA . SER B 1 34 ? -1.773 10.852 3.775 1 93.62 34 SER B CA 1
ATOM 787 C C . SER B 1 34 ? -0.687 10.172 4.598 1 93.62 34 SER B C 1
ATOM 789 O O . SER B 1 34 ? -0.55 8.945 4.562 1 93.62 34 SER B O 1
ATOM 791 N N . ALA B 1 35 ? 0.073 10.906 5.324 1 92.19 35 ALA B N 1
ATOM 792 C CA . ALA B 1 35 ? 1.123 10.359 6.18 1 92.19 35 ALA B CA 1
ATOM 793 C C . ALA B 1 35 ? 0.555 9.344 7.164 1 92.19 35 ALA B C 1
ATOM 795 O O . ALA B 1 35 ? 1.146 8.281 7.379 1 92.19 35 ALA B O 1
ATOM 796 N N . ALA B 1 36 ? -0.612 9.68 7.727 1 92.19 36 ALA B N 1
ATOM 797 C CA . ALA B 1 36 ? -1.249 8.789 8.695 1 92.19 36 ALA B CA 1
ATOM 798 C C . ALA B 1 36 ? -1.719 7.5 8.023 1 92.19 36 ALA B C 1
ATOM 800 O O . ALA B 1 36 ? -1.61 6.418 8.609 1 92.19 36 ALA B O 1
ATOM 801 N N . GLU B 1 37 ? -2.154 7.625 6.852 1 94.12 37 GLU B N 1
ATOM 802 C CA . GLU B 1 37 ? -2.662 6.469 6.121 1 94.12 37 GLU B CA 1
ATOM 803 C C . GLU B 1 37 ? -1.524 5.555 5.676 1 94.12 37 GLU B C 1
ATOM 805 O O . GLU B 1 37 ? -1.702 4.34 5.57 1 94.12 37 GLU B O 1
ATOM 810 N N . VAL B 1 38 ? -0.316 6.148 5.438 1 95.12 38 VAL B N 1
ATOM 811 C CA . VAL B 1 38 ? 0.854 5.34 5.113 1 95.12 38 VAL B CA 1
ATOM 812 C C . VAL B 1 38 ? 1.141 4.363 6.254 1 95.12 38 VAL B C 1
ATOM 814 O O . VAL B 1 38 ? 1.3 3.164 6.027 1 95.12 38 VAL B O 1
ATOM 817 N N . GLY B 1 39 ? 1.109 4.848 7.449 1 94.12 39 GLY B N 1
ATOM 818 C CA . GLY B 1 39 ? 1.34 3.992 8.602 1 94.12 39 GLY B CA 1
ATOM 819 C C . GLY B 1 39 ? 0.277 2.924 8.773 1 94.12 39 GLY B C 1
ATOM 820 O O . GLY B 1 39 ? 0.593 1.771 9.086 1 94.12 39 GLY B O 1
ATOM 821 N N . ALA B 1 40 ? -0.975 3.326 8.547 1 95.19 40 ALA B N 1
ATOM 822 C CA . ALA B 1 40 ? -2.084 2.385 8.672 1 95.19 40 ALA B CA 1
ATOM 823 C C . ALA B 1 40 ? -1.991 1.284 7.621 1 95.19 40 ALA B C 1
ATOM 825 O O . ALA B 1 40 ? -2.281 0.12 7.902 1 95.19 40 ALA B O 1
ATOM 826 N N . LEU B 1 41 ? -1.537 1.664 6.387 1 96.38 41 LEU B N 1
ATOM 827 C CA . LEU B 1 41 ? -1.394 0.677 5.32 1 96.38 41 LEU B CA 1
ATOM 828 C C . LEU B 1 41 ? -0.268 -0.302 5.637 1 96.38 41 LEU B C 1
ATOM 830 O O . LEU B 1 41 ? -0.425 -1.513 5.457 1 96.38 41 LEU B O 1
ATOM 834 N N . VAL B 1 42 ? 0.855 0.19 6.129 1 95.12 42 VAL B N 1
ATOM 835 C CA . VAL B 1 42 ? 1.966 -0.674 6.516 1 95.12 42 VAL B CA 1
ATOM 836 C C . VAL B 1 42 ? 1.509 -1.654 7.594 1 95.12 42 VAL B C 1
ATOM 838 O O . VAL B 1 42 ? 1.792 -2.852 7.512 1 95.12 42 VAL B O 1
ATOM 841 N N . SER B 1 43 ? 0.743 -1.195 8.508 1 93.88 43 SER B N 1
ATOM 842 C CA . SER B 1 43 ? 0.232 -2.047 9.578 1 93.88 43 SER B CA 1
ATOM 843 C C . SER B 1 43 ? -0.707 -3.119 9.031 1 93.88 43 SER B C 1
ATOM 845 O O . SER B 1 43 ? -0.717 -4.25 9.516 1 93.88 43 SER B O 1
ATOM 847 N N . ALA B 1 44 ? -1.468 -2.764 8.047 1 95.19 44 ALA B N 1
ATOM 848 C CA . ALA B 1 44 ? -2.436 -3.686 7.461 1 95.19 44 ALA B CA 1
ATOM 849 C C . ALA B 1 44 ? -1.737 -4.758 6.633 1 95.19 44 ALA B C 1
ATOM 851 O O . ALA B 1 44 ? -2.201 -5.898 6.562 1 95.19 44 ALA B O 1
ATOM 852 N N . LEU B 1 45 ? -0.581 -4.402 6.039 1 95.19 45 LEU B N 1
ATOM 853 C CA . LEU B 1 45 ? 0.08 -5.293 5.09 1 95.19 45 LEU B CA 1
ATOM 854 C C . LEU B 1 45 ? 1.124 -6.152 5.793 1 95.19 45 LEU B C 1
ATOM 856 O O . LEU B 1 45 ? 1.414 -7.27 5.348 1 95.19 45 LEU B O 1
ATOM 860 N N . SER B 1 46 ? 1.688 -5.695 6.887 1 92.81 46 SER B N 1
ATOM 861 C CA . SER B 1 46 ? 2.857 -6.293 7.523 1 92.81 46 SER B CA 1
ATOM 862 C C . SER B 1 46 ? 2.596 -7.75 7.902 1 92.81 46 SER B C 1
ATOM 864 O O . SER B 1 46 ? 3.438 -8.617 7.668 1 92.81 46 SER B O 1
ATOM 866 N N . PRO B 1 47 ? 1.445 -8.102 8.43 1 88.56 47 PRO B N 1
ATOM 867 C CA . PRO B 1 47 ? 1.212 -9.5 8.789 1 88.56 47 PRO B CA 1
ATOM 868 C C . PRO B 1 47 ? 1.186 -10.422 7.574 1 88.56 47 PRO B C 1
ATOM 870 O O . PRO B 1 47 ? 1.396 -11.633 7.711 1 88.56 47 PRO B O 1
ATOM 873 N N . ARG B 1 48 ? 0.978 -9.836 6.453 1 84.88 48 ARG B N 1
ATOM 874 C CA . ARG B 1 48 ? 0.811 -10.609 5.227 1 84.88 48 ARG B CA 1
ATOM 875 C C . ARG B 1 48 ? 2.162 -10.961 4.613 1 84.88 48 ARG B C 1
ATOM 877 O O . ARG B 1 48 ? 2.246 -11.836 3.746 1 84.88 48 ARG B O 1
ATOM 884 N N . THR B 1 49 ? 3.131 -10.094 4.992 1 82.69 49 THR B N 1
ATOM 885 C CA . THR B 1 49 ? 4.469 -10.359 4.473 1 82.69 49 THR B CA 1
ATOM 886 C C . THR B 1 49 ? 5.074 -11.586 5.148 1 82.69 49 THR B C 1
ATOM 888 O O . THR B 1 49 ? 5.988 -12.219 4.602 1 82.69 49 THR B O 1
ATOM 891 N N . ARG B 1 50 ? 4.746 -11.773 6.309 1 66.19 50 ARG B N 1
ATOM 892 C CA . ARG B 1 50 ? 5.281 -12.883 7.086 1 66.19 50 ARG B CA 1
ATOM 893 C C . ARG B 1 50 ? 4.734 -14.211 6.586 1 66.19 50 ARG B C 1
ATOM 895 O O . ARG B 1 50 ? 5.453 -15.211 6.551 1 66.19 50 ARG B O 1
ATOM 902 N N . THR B 1 51 ? 3.514 -14.109 6.297 1 56.25 51 THR B N 1
ATOM 903 C CA . THR B 1 51 ? 2.908 -15.359 5.867 1 56.25 51 THR B CA 1
ATOM 904 C C . THR B 1 51 ? 3.535 -15.844 4.562 1 56.25 51 THR B C 1
ATOM 906 O O . THR B 1 51 ? 3.789 -17.047 4.395 1 56.25 51 THR B O 1
ATOM 909 N N . ASN B 1 52 ? 3.797 -14.805 3.777 1 52.09 52 ASN B N 1
ATOM 910 C CA . ASN B 1 52 ? 4.355 -15.219 2.496 1 52.09 52 ASN B CA 1
ATOM 911 C C . ASN B 1 52 ? 5.805 -15.672 2.639 1 52.09 52 ASN B C 1
ATOM 913 O O . ASN B 1 52 ? 6.254 -16.562 1.916 1 52.09 52 ASN B O 1
ATOM 917 N N . ALA B 1 53 ? 6.543 -14.906 3.414 1 47.75 53 ALA B N 1
ATOM 918 C CA . ALA B 1 53 ? 7.898 -15.398 3.646 1 47.75 53 ALA B CA 1
ATOM 919 C C . ALA B 1 53 ? 7.887 -16.844 4.145 1 47.75 53 ALA B C 1
ATOM 921 O O . ALA B 1 53 ? 8.75 -17.641 3.773 1 47.75 53 ALA B O 1
ATOM 922 N N . ARG B 1 54 ? 6.887 -17.016 4.93 1 46.28 54 ARG B N 1
ATOM 923 C CA . ARG B 1 54 ? 6.844 -18.391 5.418 1 46.28 54 ARG B CA 1
ATOM 924 C C . ARG B 1 54 ? 6.555 -19.359 4.281 1 46.28 54 ARG B C 1
ATOM 926 O O . ARG B 1 54 ? 7.07 -20.484 4.273 1 46.28 54 ARG B O 1
ATOM 933 N N . ILE B 1 55 ? 5.754 -18.828 3.383 1 45.12 55 ILE B N 1
ATOM 934 C CA . ILE B 1 55 ? 5.426 -19.75 2.303 1 45.12 55 ILE B CA 1
ATOM 935 C C . ILE B 1 55 ? 6.641 -19.953 1.4 1 45.12 55 ILE B C 1
ATOM 937 O O . ILE B 1 55 ? 6.902 -21.062 0.93 1 45.12 55 ILE B O 1
ATOM 941 N N . LEU B 1 56 ? 7.332 -18.797 1.156 1 46.28 56 LEU B N 1
ATOM 942 C CA . LEU B 1 56 ? 8.461 -18.938 0.248 1 46.28 56 LEU B CA 1
ATOM 943 C C . LEU B 1 56 ? 9.562 -19.781 0.886 1 46.28 56 LEU B C 1
ATOM 945 O O . LEU B 1 56 ? 10.375 -20.391 0.182 1 46.28 56 LEU B O 1
ATOM 949 N N . ARG B 1 57 ? 9.648 -19.703 2.152 1 41.03 57 ARG B N 1
ATOM 950 C CA . ARG B 1 57 ? 10.711 -20.516 2.744 1 41.03 57 ARG B CA 1
ATOM 951 C C . ARG B 1 57 ? 10.398 -22.016 2.607 1 41.03 57 ARG B C 1
ATOM 953 O O . ARG B 1 57 ? 11.289 -22.844 2.74 1 41.03 57 ARG B O 1
ATOM 960 N N . TYR B 1 58 ? 9.094 -22.344 2.66 1 39.09 58 TYR B N 1
ATOM 961 C CA . TYR B 1 58 ? 8.938 -23.797 2.545 1 39.09 58 TYR B CA 1
ATOM 962 C C . TYR B 1 58 ? 9.008 -24.234 1.088 1 39.09 58 TYR B C 1
ATOM 964 O O . TYR B 1 58 ? 8.023 -24.141 0.354 1 39.09 58 TYR B O 1
ATOM 972 N N . PRO B 1 59 ? 9.984 -23.891 0.215 1 37.28 59 PRO B N 1
ATOM 973 C CA . PRO B 1 59 ? 10.07 -24.594 -1.062 1 37.28 59 PRO B CA 1
ATOM 974 C C . PRO B 1 59 ? 9.734 -26.078 -0.936 1 37.28 59 PRO B C 1
ATOM 976 O O . PRO B 1 59 ? 9.742 -26.625 0.169 1 37.28 59 PRO B O 1
ATOM 979 N N . GLN B 1 60 ? 9.367 -26.812 -2.193 1 38.75 60 GLN B N 1
ATOM 980 C CA . GLN B 1 60 ? 9.156 -28.203 -2.594 1 38.75 60 GLN B CA 1
ATOM 981 C C . GLN B 1 60 ? 10.266 -29.094 -2.049 1 38.75 60 GLN B C 1
ATOM 983 O O . GLN B 1 60 ? 11.18 -29.469 -2.783 1 38.75 60 GLN B O 1
ATOM 988 N N . THR B 1 61 ? 11.047 -28.719 -1.159 1 37.03 61 THR B N 1
ATOM 989 C CA . THR B 1 61 ? 11.992 -29.797 -0.857 1 37.03 61 THR B CA 1
ATOM 990 C C . THR B 1 61 ? 11.25 -31.062 -0.458 1 37.03 61 THR B C 1
ATOM 992 O O . THR B 1 61 ? 11.875 -32.062 -0.056 1 37.03 61 THR B O 1
ATOM 995 N N . LYS B 1 62 ? 9.945 -31.047 -0.26 1 38.19 62 LYS B N 1
ATOM 996 C CA . LYS B 1 62 ? 9.453 -32.406 -0.019 1 38.19 62 LYS B CA 1
ATOM 997 C C . LYS B 1 62 ? 9.539 -33.25 -1.282 1 38.19 62 LYS B C 1
ATOM 999 O O . LYS B 1 62 ? 8.648 -33.188 -2.133 1 38.19 62 LYS B O 1
ATOM 1004 N N . GLU B 1 63 ? 10.578 -33.094 -2.213 1 36.12 63 GLU B N 1
ATOM 1005 C CA . GLU B 1 63 ? 10.828 -34.25 -3.098 1 36.12 63 GLU B CA 1
ATOM 1006 C C . GLU B 1 63 ? 10.758 -35.562 -2.338 1 36.12 63 GLU B C 1
ATOM 1008 O O . GLU B 1 63 ? 11.125 -35.625 -1.162 1 36.12 63 GLU B O 1
ATOM 1013 N N . ILE B 1 64 ? 9.906 -36.531 -2.977 1 35.34 64 ILE B N 1
ATOM 1014 C CA . ILE B 1 64 ? 9.508 -37.906 -2.922 1 35.34 64 ILE B CA 1
ATOM 1015 C C . ILE B 1 64 ? 10.742 -38.812 -2.758 1 35.34 64 ILE B C 1
ATOM 1017 O O . ILE B 1 64 ? 11.531 -38.969 -3.691 1 35.34 64 ILE B O 1
ATOM 1021 N N . ASN B 1 65 ? 11.656 -38.406 -2.045 1 34.22 65 ASN B N 1
ATOM 1022 C CA . ASN B 1 65 ? 12.602 -39.5 -1.838 1 34.22 65 ASN B CA 1
ATOM 1023 C C . ASN B 1 65 ? 11.891 -40.781 -1.458 1 34.22 65 ASN B C 1
ATOM 1025 O O . ASN B 1 65 ? 12.539 -41.781 -1.144 1 34.22 65 ASN B O 1
ATOM 1029 N N . GLU B 1 66 ? 10.555 -40.688 -1.188 1 36.03 66 GLU B N 1
ATOM 1030 C CA . GLU B 1 66 ? 10.031 -42 -0.838 1 36.03 66 GLU B CA 1
ATOM 1031 C C . GLU B 1 66 ? 10.031 -42.938 -2.045 1 36.03 66 GLU B C 1
ATOM 1033 O O . GLU B 1 66 ? 9.68 -44.125 -1.928 1 36.03 66 GLU B O 1
ATOM 1038 N N . LEU B 1 67 ? 10.234 -42.438 -3.293 1 35.5 67 LEU B N 1
ATOM 1039 C CA . LEU B 1 67 ? 10.18 -43.562 -4.223 1 35.5 67 LEU B CA 1
ATOM 1040 C C . LEU B 1 67 ? 11.383 -44.469 -4.035 1 35.5 67 LEU B C 1
ATOM 1042 O O . LEU B 1 67 ? 11.375 -45.625 -4.512 1 35.5 67 LEU B O 1
ATOM 1046 N N . GLU B 1 68 ? 12.539 -43.969 -3.615 1 32.66 68 GLU B N 1
ATOM 1047 C CA . GLU B 1 68 ? 13.477 -45.094 -3.717 1 32.66 68 GLU B CA 1
ATOM 1048 C C . GLU B 1 68 ? 13.25 -46.094 -2.602 1 32.66 68 GLU B C 1
ATOM 1050 O O . GLU B 1 68 ? 13.891 -47.156 -2.57 1 32.66 68 GLU B O 1
ATOM 1055 N N . SER B 1 69 ? 12.406 -45.75 -1.615 1 31.83 69 SER B N 1
ATOM 1056 C CA . SER B 1 69 ? 12.648 -46.844 -0.653 1 31.83 69 SER B CA 1
ATOM 1057 C C . SER B 1 69 ? 11.992 -48.125 -1.099 1 31.83 69 SER B C 1
ATOM 1059 O O . SER B 1 69 ? 12.383 -49.219 -0.659 1 31.83 69 SER B O 1
ATOM 1061 N N . TYR B 1 70 ? 10.945 -48.156 -2.055 1 27.41 70 TYR B N 1
ATOM 1062 C CA . TYR B 1 70 ? 10.562 -49.562 -2.17 1 27.41 70 TYR B CA 1
ATOM 1063 C C . TYR B 1 70 ? 11.469 -50.281 -3.146 1 27.41 70 TYR B C 1
ATOM 1065 O O . TYR B 1 70 ? 11.953 -49.719 -4.117 1 27.41 70 TYR B O 1
#